Protein AF-A0A8J9X3Z3-F1 (afdb_monomer_lite)

Structure (mmCIF, N/CA/C/O backbone):
data_AF-A0A8J9X3Z3-F1
#
_entry.id   AF-A0A8J9X3Z3-F1
#
loop_
_atom_site.group_PDB
_atom_site.id
_atom_site.type_symbol
_atom_site.label_atom_id
_atom_site.label_alt_id
_atom_site.label_comp_id
_atom_site.label_asym_id
_atom_site.label_entity_id
_atom_site.label_seq_id
_atom_site.pdbx_PDB_ins_code
_atom_site.Cartn_x
_atom_site.Cartn_y
_atom_site.Cartn_z
_atom_site.occupancy
_atom_site.B_iso_or_equiv
_atom_site.auth_seq_id
_atom_site.auth_comp_id
_atom_site.auth_asym_id
_atom_site.auth_atom_id
_atom_site.pdbx_PDB_model_num
ATOM 1 N N . MET A 1 1 ? -15.025 27.162 -33.292 1.00 58.62 1 MET A N 1
ATOM 2 C CA . MET A 1 1 ? -15.613 25.809 -33.388 1.00 58.62 1 MET A CA 1
ATOM 3 C C . MET A 1 1 ? -14.513 24.912 -33.914 1.00 58.62 1 MET A C 1
ATOM 5 O O . MET A 1 1 ? -13.662 25.476 -34.585 1.00 58.62 1 MET A O 1
ATOM 9 N N . GLU A 1 2 ? -14.547 23.604 -33.618 1.00 55.16 2 GLU A N 1
ATOM 10 C CA . GLU A 1 2 ? -13.596 22.559 -34.080 1.00 55.16 2 GLU A CA 1
ATOM 11 C C . GLU A 1 2 ? -12.159 22.739 -33.504 1.00 55.16 2 GLU A C 1
ATOM 13 O O . GLU A 1 2 ? -11.510 23.748 -33.733 1.00 55.16 2 GLU A O 1
ATOM 18 N N . ASP A 1 3 ? -11.618 21.912 -32.599 1.00 43.38 3 ASP A N 1
ATOM 19 C CA . ASP A 1 3 ? -11.799 20.475 -32.386 1.00 43.38 3 ASP A CA 1
ATOM 20 C C . ASP A 1 3 ? -11.725 20.051 -30.911 1.00 43.38 3 ASP A C 1
ATOM 22 O O . ASP A 1 3 ? -10.864 20.461 -30.129 1.00 43.38 3 ASP A O 1
ATOM 26 N N . SER A 1 4 ? -12.646 19.160 -30.554 1.00 55.91 4 SER A N 1
ATOM 27 C CA . SER A 1 4 ? -12.674 18.389 -29.319 1.00 55.91 4 SER A CA 1
ATOM 28 C C . SER A 1 4 ? -11.536 17.361 -29.307 1.00 55.91 4 SER A C 1
ATOM 30 O O . SER A 1 4 ? -11.711 16.234 -29.764 1.00 55.91 4 SER A O 1
ATOM 32 N N . ILE A 1 5 ? -10.369 17.713 -28.760 1.00 57.38 5 ILE A N 1
ATOM 33 C CA . ILE A 1 5 ? -9.361 16.707 -28.393 1.00 57.38 5 ILE A CA 1
ATOM 34 C C . ILE A 1 5 ? -9.826 16.051 -27.091 1.00 57.38 5 ILE A C 1
ATOM 36 O O . ILE A 1 5 ? -9.961 16.694 -26.052 1.00 57.38 5 ILE A O 1
ATOM 40 N N . GLY A 1 6 ? -10.169 14.771 -27.221 1.00 49.69 6 GLY A N 1
ATOM 41 C CA . GLY A 1 6 ? -10.875 13.961 -26.241 1.00 49.69 6 GLY A CA 1
ATOM 42 C C . GLY A 1 6 ? -10.232 13.906 -24.857 1.00 49.69 6 GLY A C 1
ATOM 43 O O . GLY A 1 6 ? -9.015 13.934 -24.684 1.00 49.69 6 GLY A O 1
ATOM 44 N N . TYR A 1 7 ? -11.108 13.792 -23.866 1.00 46.50 7 TYR A N 1
ATOM 45 C CA . TYR A 1 7 ? -10.787 13.598 -22.461 1.00 46.50 7 TYR A CA 1
ATOM 46 C C . TYR A 1 7 ? -9.815 12.424 -22.218 1.00 46.50 7 TYR A C 1
ATOM 48 O O . TYR A 1 7 ? -10.085 11.278 -22.569 1.00 46.50 7 TYR A O 1
ATOM 56 N N . SER A 1 8 ? -8.717 12.752 -21.529 1.00 54.75 8 SER A N 1
ATOM 57 C CA . S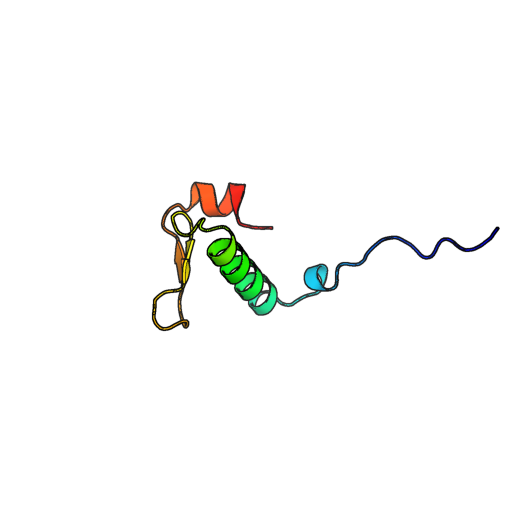ER A 1 8 ? -8.091 11.993 -20.435 1.00 54.75 8 SER A CA 1
ATOM 58 C C . SER A 1 8 ? -7.836 10.491 -20.635 1.00 54.75 8 SER A C 1
ATOM 60 O O . SER A 1 8 ? -8.489 9.643 -20.024 1.00 54.75 8 SER A O 1
ATOM 62 N N . GLN A 1 9 ? -6.774 10.142 -21.356 1.00 50.25 9 GLN A N 1
ATOM 63 C CA . GLN A 1 9 ? -6.037 8.921 -21.025 1.00 50.25 9 GLN A CA 1
ATOM 64 C C . GLN A 1 9 ? -5.119 9.266 -19.846 1.00 50.25 9 GLN A C 1
ATOM 66 O O . GLN A 1 9 ? -4.086 9.909 -20.023 1.00 50.25 9 GLN A O 1
ATOM 71 N N . SER A 1 10 ? -5.527 8.918 -18.621 1.00 61.50 10 SER A N 1
ATOM 72 C CA . SER A 1 10 ? -4.604 8.942 -17.482 1.00 61.50 10 SER A CA 1
ATOM 73 C C . SER A 1 10 ? -3.419 8.035 -17.836 1.00 61.50 10 SER A C 1
ATOM 75 O O . SER A 1 10 ? -3.660 6.862 -18.142 1.00 61.50 10 SER A O 1
ATOM 77 N N . PRO A 1 11 ? -2.160 8.515 -17.794 1.00 63.31 11 PRO A N 1
ATOM 78 C CA . PRO A 1 11 ? -0.991 7.694 -18.130 1.00 63.31 11 PRO A CA 1
ATOM 79 C C . PRO A 1 11 ? -0.883 6.440 -17.245 1.00 63.31 11 PRO A C 1
ATOM 81 O O . PRO A 1 11 ? -0.189 5.487 -17.587 1.00 63.31 11 PRO A O 1
ATOM 84 N N . PHE A 1 12 ? -1.615 6.407 -16.129 1.00 71.00 12 PHE A N 1
ATOM 85 C CA . PHE A 1 12 ? -1.678 5.279 -15.214 1.00 71.00 12 PHE A CA 1
ATOM 86 C C . PHE A 1 12 ? -2.531 4.110 -15.714 1.00 71.00 12 PHE A C 1
ATO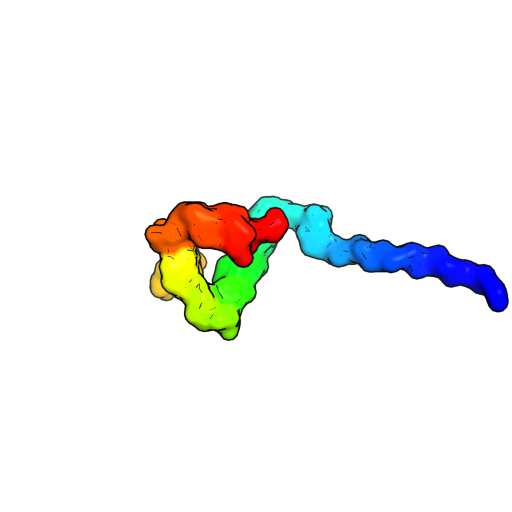M 88 O O . PHE A 1 12 ? -2.301 2.986 -15.273 1.00 71.00 12 PHE A O 1
ATOM 95 N N . ARG A 1 13 ? -3.477 4.308 -16.647 1.00 75.19 13 ARG A N 1
ATOM 96 C CA . ARG A 1 13 ? -4.277 3.189 -17.187 1.00 75.19 13 ARG A CA 1
ATOM 97 C C . ARG A 1 13 ? -3.416 2.191 -17.960 1.00 75.19 13 ARG A C 1
ATOM 99 O O . ARG A 1 13 ? -3.583 0.9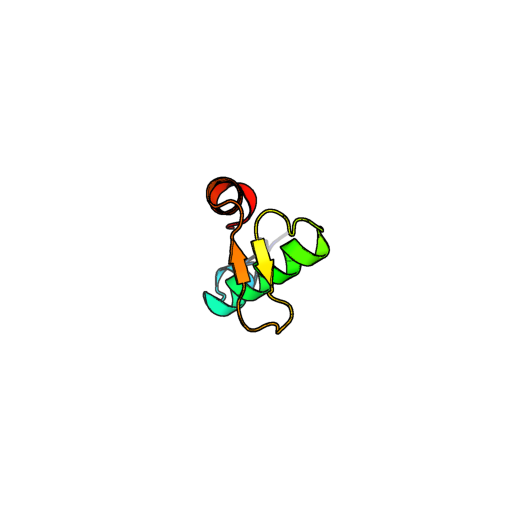86 -17.779 1.00 75.19 13 ARG A O 1
ATOM 106 N N . GLU A 1 14 ? -2.436 2.692 -18.702 1.00 86.50 14 GLU A N 1
ATOM 107 C CA . GLU A 1 14 ? -1.508 1.894 -19.516 1.00 86.50 14 GLU A CA 1
ATOM 108 C C . GLU A 1 14 ? -0.242 1.459 -18.752 1.00 86.50 14 GLU A C 1
ATOM 110 O O . GLU A 1 14 ? 0.624 0.777 -19.298 1.00 86.50 14 GLU A O 1
ATOM 115 N N . ALA A 1 15 ? -0.105 1.828 -17.472 1.00 88.69 15 ALA A N 1
ATOM 116 C CA . ALA A 1 15 ? 1.058 1.455 -16.674 1.00 88.69 15 ALA A CA 1
ATOM 117 C C . ALA A 1 15 ? 1.104 -0.058 -16.385 1.00 88.69 15 ALA A C 1
ATOM 119 O O . ALA A 1 15 ? 0.074 -0.729 -16.229 1.00 88.69 15 ALA A O 1
ATOM 120 N N . SER A 1 16 ? 2.321 -0.595 -16.264 1.00 93.06 16 SER A N 1
ATOM 121 C CA . SER A 1 16 ? 2.533 -1.988 -15.871 1.00 93.06 16 SER A CA 1
ATOM 122 C C . SER A 1 16 ? 2.069 -2.229 -14.433 1.00 93.06 16 SER A C 1
ATOM 124 O O . SER A 1 16 ? 2.030 -1.315 -13.605 1.00 93.06 16 SER A O 1
ATOM 126 N N . PHE A 1 17 ? 1.731 -3.482 -14.123 1.00 90.44 17 PHE A N 1
ATOM 127 C CA . PHE A 1 17 ? 1.265 -3.861 -12.790 1.00 90.44 17 PHE A CA 1
ATOM 128 C C . PHE A 1 17 ? 2.196 -3.388 -11.651 1.00 90.44 17 PHE A C 1
ATOM 130 O O . PHE A 1 17 ? 1.684 -2.775 -10.717 1.00 90.44 17 PHE A O 1
ATOM 137 N N . PRO A 1 18 ? 3.537 -3.552 -11.720 1.00 92.38 18 PRO A N 1
ATOM 138 C CA . PRO A 1 18 ? 4.422 -3.081 -10.651 1.00 92.38 18 PRO A CA 1
ATOM 139 C C . PRO A 1 18 ? 4.352 -1.569 -10.404 1.00 92.38 18 PRO A C 1
ATOM 141 O O . PRO A 1 18 ? 4.433 -1.134 -9.260 1.00 92.38 18 PRO A O 1
ATOM 144 N N . VAL A 1 19 ? 4.170 -0.768 -11.460 1.00 92.25 19 VAL A N 1
ATOM 145 C CA . VAL A 1 19 ? 4.059 0.695 -11.343 1.00 92.25 19 VAL A CA 1
ATOM 146 C C . VAL A 1 19 ? 2.742 1.080 -10.670 1.00 92.25 19 VAL A C 1
ATOM 148 O O . VAL A 1 19 ? 2.739 1.905 -9.759 1.00 92.25 19 VAL A O 1
ATOM 151 N N . LYS A 1 20 ? 1.635 0.441 -11.069 1.00 91.31 20 LYS A N 1
ATOM 152 C CA . LYS A 1 20 ? 0.315 0.641 -10.448 1.00 91.31 20 LYS A CA 1
ATOM 153 C C . LYS A 1 20 ? 0.329 0.262 -8.968 1.00 91.31 20 LYS A C 1
ATOM 155 O O . LYS A 1 20 ? -0.153 1.027 -8.141 1.00 91.31 20 LYS A O 1
ATOM 160 N N . LEU A 1 21 ? 0.926 -0.886 -8.645 1.00 92.00 21 LEU A N 1
ATOM 161 C CA . LEU A 1 21 ? 1.060 -1.376 -7.276 1.00 92.00 21 LEU A CA 1
ATOM 162 C C . LEU A 1 21 ? 1.866 -0.407 -6.408 1.00 92.00 21 LEU A C 1
ATOM 164 O O . LEU A 1 21 ? 1.420 -0.053 -5.323 1.00 92.00 21 LEU A O 1
ATOM 168 N N . HIS A 1 22 ? 3.025 0.050 -6.889 1.00 92.06 22 HIS A N 1
ATOM 169 C CA . HIS A 1 22 ? 3.843 1.000 -6.139 1.00 92.06 22 HIS A CA 1
ATOM 170 C C . HIS A 1 22 ? 3.089 2.306 -5.878 1.00 92.06 22 HIS A C 1
ATOM 172 O O . HIS A 1 22 ? 3.095 2.793 -4.754 1.00 92.06 22 HIS A O 1
ATOM 178 N N . HIS A 1 23 ? 2.429 2.865 -6.897 1.00 90.88 23 HIS A N 1
ATOM 179 C CA . HIS A 1 23 ? 1.647 4.089 -6.737 1.00 90.88 23 HIS A CA 1
ATOM 180 C C . HIS A 1 23 ? 0.515 3.911 -5.719 1.00 90.88 23 HIS A C 1
ATOM 182 O O . HIS A 1 23 ? 0.371 4.740 -4.830 1.00 90.88 23 HIS A O 1
ATOM 188 N N . MET A 1 24 ? -0.259 2.826 -5.818 1.00 92.38 24 MET A N 1
ATOM 189 C CA . MET A 1 24 ? -1.344 2.529 -4.876 1.00 92.38 24 MET A CA 1
ATOM 190 C C . MET A 1 24 ? -0.833 2.439 -3.431 1.00 92.38 24 MET A C 1
ATOM 192 O O . MET A 1 24 ? -1.402 3.073 -2.548 1.00 92.38 24 MET A O 1
ATOM 196 N N . LEU A 1 25 ? 0.282 1.742 -3.195 1.00 92.50 25 LEU A N 1
ATOM 197 C CA . LEU A 1 25 ? 0.862 1.632 -1.855 1.00 92.50 25 LEU A CA 1
ATOM 198 C C . LEU A 1 25 ? 1.375 2.981 -1.319 1.00 92.50 25 LEU A C 1
ATOM 200 O O . LEU A 1 25 ? 1.241 3.243 -0.128 1.00 92.50 25 LEU A O 1
ATOM 204 N N . THR A 1 26 ? 1.927 3.848 -2.176 1.00 91.50 26 THR A N 1
ATOM 205 C CA . THR A 1 26 ? 2.329 5.213 -1.789 1.00 91.50 26 THR A CA 1
ATOM 206 C C . THR A 1 26 ? 1.121 6.078 -1.420 1.00 91.50 26 THR A C 1
ATOM 208 O O . THR A 1 26 ? 1.152 6.740 -0.388 1.00 91.50 26 THR A O 1
ATOM 211 N N . SER A 1 27 ? 0.038 6.037 -2.203 1.00 89.94 27 SER A N 1
ATOM 212 C CA . SER A 1 27 ? -1.178 6.808 -1.907 1.00 89.94 27 SER A CA 1
ATOM 213 C C . SER A 1 27 ? -1.816 6.397 -0.574 1.00 89.94 27 SER A C 1
ATOM 215 O O . SER A 1 27 ? -2.178 7.256 0.223 1.00 89.94 27 SER A O 1
ATOM 217 N N . VAL A 1 28 ? -1.873 5.093 -0.275 1.00 89.75 28 VAL A N 1
ATOM 218 C CA . VAL A 1 28 ? -2.402 4.589 1.008 1.00 89.75 28 VAL A CA 1
ATOM 219 C C . VAL A 1 28 ? -1.597 5.099 2.212 1.00 89.75 28 VAL A C 1
ATOM 221 O O . VAL A 1 28 ? -2.174 5.399 3.261 1.00 89.75 28 VAL A O 1
ATOM 224 N N . GLU A 1 29 ? -0.270 5.213 2.086 1.00 87.62 29 GLU A N 1
ATOM 225 C CA . GLU A 1 29 ? 0.564 5.789 3.146 1.00 87.62 29 GLU A CA 1
ATOM 226 C C . GLU A 1 29 ? 0.296 7.281 3.364 1.00 87.62 29 GLU A C 1
ATOM 228 O O . GLU A 1 29 ? 0.225 7.709 4.516 1.00 87.62 29 GLU A O 1
ATOM 233 N N . GLU A 1 30 ? 0.135 8.054 2.286 1.00 89.00 30 GLU A N 1
ATOM 234 C CA . GLU A 1 30 ? -0.145 9.497 2.334 1.00 89.00 30 GLU A CA 1
ATOM 235 C C . GLU A 1 30 ? -1.520 9.804 2.944 1.00 89.00 30 GLU A C 1
ATOM 237 O O . GLU A 1 30 ? -1.678 10.782 3.675 1.00 89.00 30 GLU A O 1
ATOM 242 N N . GLU A 1 31 ? -2.504 8.939 2.698 1.00 86.94 31 GLU A N 1
ATOM 243 C CA . GLU A 1 31 ? -3.861 9.033 3.248 1.00 86.94 31 GLU A CA 1
ATOM 244 C C . GLU A 1 31 ? -3.964 8.546 4.707 1.00 86.94 31 GLU A C 1
ATOM 246 O O . GLU A 1 31 ? -5.047 8.561 5.295 1.00 86.94 31 GLU A O 1
ATOM 251 N N . CYS A 1 32 ? -2.848 8.124 5.318 1.00 78.38 32 CYS A N 1
ATOM 252 C CA . CYS A 1 32 ? -2.788 7.530 6.659 1.00 78.38 32 CYS A CA 1
ATOM 253 C C . CYS A 1 32 ? -3.661 6.268 6.824 1.00 78.38 32 CYS A C 1
ATOM 255 O O . CYS A 1 32 ? -4.012 5.904 7.948 1.00 78.38 32 CYS A O 1
ATOM 257 N N . ASN A 1 33 ? -3.974 5.554 5.736 1.00 78.38 33 ASN A N 1
ATOM 258 C CA . ASN A 1 33 ? -4.837 4.367 5.750 1.00 78.38 33 ASN A CA 1
ATOM 259 C C . ASN A 1 33 ? -4.040 3.047 5.847 1.00 78.38 33 ASN A C 1
ATOM 261 O O . ASN A 1 33 ? -4.391 2.011 5.282 1.00 78.38 33 ASN A O 1
ATOM 265 N N . GLN A 1 34 ? -2.943 3.074 6.607 1.00 82.38 34 GLN A N 1
ATOM 266 C CA . GLN A 1 34 ? -1.998 1.957 6.751 1.00 82.38 34 GLN A CA 1
ATOM 267 C C . GLN A 1 34 ? -2.573 0.740 7.504 1.00 82.38 34 GLN A C 1
ATOM 269 O O . GLN A 1 34 ? -1.896 -0.278 7.636 1.00 82.38 34 GLN A O 1
ATOM 274 N N . GLY A 1 35 ? -3.807 0.837 8.015 1.00 91.06 35 GLY A N 1
ATOM 275 C CA . GLY A 1 35 ? -4.512 -0.257 8.688 1.00 91.06 35 GLY A CA 1
ATOM 276 C C . GLY A 1 35 ? -5.060 -1.330 7.743 1.00 91.06 35 GLY A C 1
ATOM 277 O O . GLY A 1 35 ? -5.393 -2.411 8.215 1.00 91.06 35 GLY A O 1
ATOM 278 N N . ILE A 1 36 ? -5.135 -1.059 6.433 1.00 94.19 36 ILE A N 1
ATOM 279 C CA . ILE A 1 36 ? -5.607 -2.012 5.413 1.00 94.19 36 ILE A CA 1
ATOM 280 C C . ILE A 1 36 ? -4.420 -2.695 4.731 1.00 94.19 36 ILE A C 1
ATOM 282 O O . ILE A 1 36 ? -4.340 -3.924 4.665 1.00 94.19 36 ILE A O 1
ATOM 286 N N . VAL A 1 37 ? -3.466 -1.894 4.256 1.00 94.94 37 VAL A N 1
ATOM 287 C CA . VAL A 1 37 ? -2.218 -2.342 3.636 1.00 94.94 37 VAL A CA 1
ATOM 288 C C . VAL A 1 37 ? -1.107 -1.340 3.944 1.00 94.94 37 VAL A C 1
ATOM 290 O O . VAL A 1 37 ? -1.355 -0.138 3.996 1.00 94.94 37 VAL A O 1
ATOM 293 N N . SER A 1 38 ? 0.124 -1.809 4.148 1.00 94.75 38 SER A N 1
ATOM 294 C CA . SER A 1 38 ? 1.271 -0.913 4.337 1.00 94.75 38 SER A CA 1
ATOM 295 C C . SER A 1 38 ? 2.580 -1.497 3.828 1.00 94.75 38 SER A C 1
ATOM 297 O O . SER A 1 38 ? 2.773 -2.721 3.787 1.00 94.75 38 SER A O 1
ATOM 299 N N . TRP A 1 39 ? 3.514 -0.613 3.472 1.00 94.69 39 TRP A N 1
ATOM 300 C CA . TRP A 1 39 ? 4.901 -1.008 3.289 1.00 94.69 39 TRP A CA 1
ATOM 301 C C . TRP A 1 39 ? 5.493 -1.506 4.607 1.00 94.69 39 TRP A C 1
ATOM 303 O O . TRP A 1 39 ? 5.230 -0.993 5.693 1.00 94.69 39 TRP A O 1
ATOM 313 N N . GLN A 1 40 ? 6.351 -2.514 4.508 1.00 94.19 40 GLN A N 1
ATOM 314 C CA . GLN A 1 40 ? 7.203 -2.900 5.623 1.00 94.19 40 GLN A CA 1
ATOM 315 C C . GLN A 1 40 ? 8.344 -1.884 5.779 1.00 94.19 40 GLN A C 1
ATOM 317 O O . GLN A 1 40 ? 8.789 -1.335 4.770 1.00 94.19 40 GLN A O 1
ATOM 322 N N . PRO A 1 41 ? 8.911 -1.689 6.987 1.00 91.81 41 PRO A N 1
ATOM 323 C CA . PRO A 1 41 ? 9.909 -0.641 7.253 1.00 91.81 41 PRO A CA 1
ATOM 324 C C . PRO A 1 41 ? 11.139 -0.640 6.332 1.00 91.81 41 PRO A C 1
ATOM 326 O O . PRO A 1 41 ? 11.814 0.371 6.182 1.00 91.81 41 PRO A O 1
ATOM 329 N N . HIS A 1 42 ? 11.456 -1.779 5.715 1.00 92.81 42 HIS A N 1
ATOM 330 C CA . HIS A 1 42 ? 12.564 -1.907 4.770 1.00 92.81 42 HIS A CA 1
ATOM 331 C C . HIS A 1 42 ? 12.197 -1.565 3.308 1.00 92.81 42 HIS A C 1
ATOM 333 O O . HIS A 1 42 ? 13.066 -1.670 2.449 1.00 92.81 42 HIS A O 1
ATOM 339 N N . GLY A 1 43 ? 10.932 -1.266 2.984 1.00 89.69 43 GLY A N 1
ATOM 340 C CA . GLY A 1 43 ? 10.479 -0.796 1.662 1.00 89.69 43 GLY A CA 1
ATOM 341 C C . GLY A 1 43 ? 10.544 -1.814 0.514 1.00 89.69 43 GLY A C 1
ATOM 342 O O . GLY A 1 43 ? 10.604 -1.432 -0.647 1.00 89.69 43 GLY A O 1
ATOM 343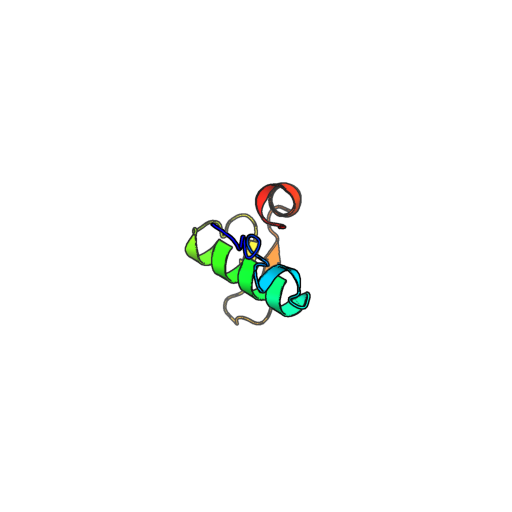 N N . ARG A 1 44 ? 10.588 -3.121 0.810 1.00 92.38 44 ARG A N 1
ATOM 344 C CA . ARG A 1 44 ? 10.745 -4.194 -0.213 1.00 92.38 44 ARG A CA 1
ATOM 345 C C . ARG A 1 44 ? 9.586 -5.184 -0.263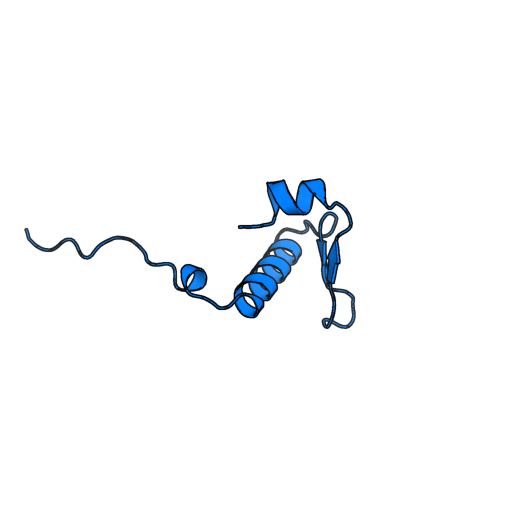 1.00 92.38 44 ARG A C 1
ATOM 347 O O . ARG A 1 44 ? 9.563 -6.064 -1.114 1.00 92.38 44 ARG A O 1
ATOM 354 N N . ALA A 1 45 ? 8.678 -5.080 0.693 1.00 95.12 45 ALA A N 1
ATOM 355 C CA . ALA A 1 45 ? 7.498 -5.914 0.821 1.00 95.12 45 ALA A CA 1
ATOM 356 C C . ALA A 1 45 ? 6.403 -5.070 1.462 1.00 95.12 45 ALA A C 1
ATOM 358 O O . ALA A 1 45 ? 6.702 -4.093 2.152 1.00 95.12 45 ALA A O 1
ATOM 359 N N . PHE A 1 46 ? 5.162 -5.474 1.253 1.00 95.56 46 PHE A N 1
ATOM 360 C CA . PHE A 1 46 ? 3.987 -4.881 1.868 1.00 95.56 46 PHE A CA 1
ATOM 361 C C . PHE A 1 46 ? 3.180 -5.982 2.553 1.00 95.56 46 PHE A C 1
ATOM 363 O O . PHE A 1 46 ? 3.302 -7.158 2.198 1.00 95.56 46 PHE A O 1
ATOM 370 N N . LEU A 1 47 ? 2.387 -5.603 3.548 1.00 96.00 47 LEU A N 1
ATOM 371 C CA . LEU A 1 47 ? 1.490 -6.509 4.255 1.00 96.00 47 LEU A CA 1
ATOM 372 C C . LEU A 1 47 ? 0.058 -6.016 4.091 1.00 96.00 47 LEU A C 1
ATOM 374 O O . LEU A 1 47 ? -0.203 -4.833 4.285 1.00 96.00 47 LEU A O 1
ATOM 378 N N . VAL A 1 48 ? -0.845 -6.929 3.740 1.00 96.19 48 VAL A N 1
ATOM 379 C CA . VAL A 1 48 ? -2.292 -6.693 3.733 1.00 96.19 48 VAL A CA 1
ATOM 380 C C . VAL A 1 48 ? -2.840 -7.206 5.062 1.00 96.19 48 VAL A C 1
ATOM 382 O O . VAL A 1 48 ? -2.691 -8.389 5.368 1.00 96.19 48 VAL A O 1
ATOM 385 N N . PHE A 1 49 ? -3.423 -6.316 5.859 1.00 96.00 49 PHE A N 1
ATOM 386 C CA . PHE A 1 49 ? -3.994 -6.625 7.173 1.00 96.00 49 PHE A CA 1
ATOM 387 C C . PHE A 1 49 ? -5.475 -6.994 7.073 1.00 96.00 49 PHE A C 1
ATOM 389 O O . PHE A 1 49 ? -5.934 -7.876 7.796 1.00 96.00 49 PHE A O 1
ATOM 396 N N . ASP A 1 50 ? -6.191 -6.343 6.154 1.00 95.31 50 ASP A N 1
ATOM 397 C CA . ASP A 1 50 ? -7.600 -6.588 5.862 1.00 95.31 50 ASP A CA 1
ATOM 398 C C . ASP A 1 50 ? -7.770 -6.826 4.360 1.00 95.31 50 ASP A C 1
ATOM 400 O O . ASP A 1 50 ? -7.658 -5.915 3.540 1.00 95.31 50 ASP A O 1
ATOM 404 N N . ILE A 1 51 ? -7.997 -8.088 3.998 1.00 95.81 51 ILE A N 1
ATOM 405 C CA . ILE A 1 51 ? -8.121 -8.507 2.601 1.00 95.81 51 ILE A CA 1
ATOM 406 C C . ILE A 1 51 ? -9.418 -7.973 1.985 1.00 95.81 51 ILE A C 1
ATOM 408 O O . ILE A 1 51 ? -9.419 -7.611 0.810 1.00 95.81 51 ILE A O 1
ATOM 412 N N . GLU A 1 52 ? -10.511 -7.918 2.750 1.00 96.06 52 GLU A N 1
ATOM 413 C CA . GLU A 1 52 ? -11.803 -7.472 2.227 1.00 96.06 52 GLU A CA 1
ATOM 414 C C . GLU A 1 52 ? -11.771 -5.971 1.943 1.00 96.06 52 GLU A C 1
ATOM 416 O O . GLU A 1 52 ? -12.105 -5.555 0.833 1.00 96.06 52 GLU A O 1
ATOM 421 N N . ALA A 1 53 ? -11.288 -5.171 2.895 1.00 93.56 53 ALA A N 1
ATOM 422 C CA . ALA A 1 53 ? -11.131 -3.732 2.701 1.00 93.56 53 ALA A CA 1
ATOM 423 C C . ALA A 1 53 ? -10.099 -3.417 1.602 1.00 93.56 53 ALA A C 1
ATOM 425 O O . ALA A 1 53 ? -10.299 -2.519 0.789 1.00 93.56 53 ALA A O 1
ATOM 426 N N . PHE A 1 54 ? -9.020 -4.201 1.491 1.00 94.25 54 PHE A N 1
ATOM 427 C CA . PHE A 1 54 ? -8.043 -4.024 0.414 1.00 94.25 54 PHE A CA 1
ATOM 428 C C . PHE A 1 54 ? -8.671 -4.195 -0.975 1.00 94.25 54 PHE A C 1
ATOM 430 O O . PHE A 1 54 ? -8.418 -3.394 -1.874 1.00 94.25 54 PHE A O 1
ATOM 437 N N . VAL A 1 55 ? -9.505 -5.221 -1.157 1.00 94.12 55 VAL A N 1
ATOM 438 C CA . VAL A 1 55 ? -10.151 -5.492 -2.448 1.00 94.12 55 VAL A CA 1
ATOM 439 C C . VAL A 1 55 ? -11.242 -4.472 -2.770 1.00 94.12 55 VAL A C 1
ATOM 441 O O . VAL A 1 55 ? -11.353 -4.074 -3.926 1.00 94.12 55 VAL A O 1
ATOM 444 N N . ASN A 1 56 ? -12.038 -4.064 -1.780 1.00 94.19 56 ASN A N 1
ATOM 445 C CA . ASN A 1 56 ? -13.193 -3.194 -2.004 1.00 94.19 56 ASN A CA 1
ATOM 446 C C . ASN A 1 56 ? -12.83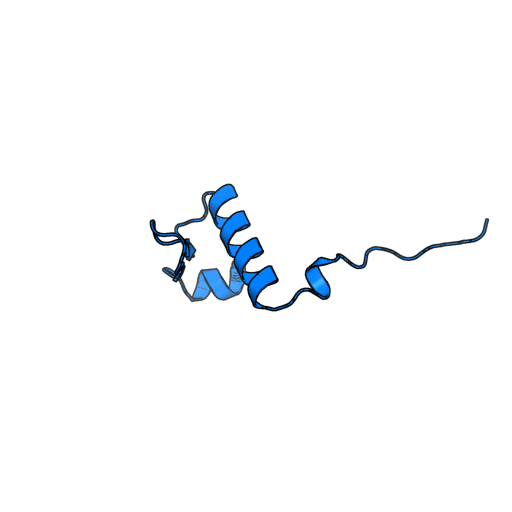8 -1.701 -2.053 1.00 94.19 56 ASN A C 1
ATOM 448 O O . ASN A 1 56 ? -13.476 -0.963 -2.801 1.00 94.19 56 ASN A O 1
ATOM 452 N N . ASP A 1 57 ? -11.835 -1.274 -1.278 1.00 91.06 57 ASP A N 1
ATOM 453 C CA . ASP A 1 57 ? -11.592 0.148 -1.007 1.00 91.06 57 ASP A CA 1
ATOM 454 C C . ASP A 1 57 ? -10.230 0.653 -1.516 1.00 91.06 57 ASP A C 1
ATOM 456 O O . ASP A 1 57 ? -10.055 1.860 -1.671 1.00 91.06 57 ASP A O 1
ATOM 460 N N . VAL A 1 58 ? -9.257 -0.236 -1.773 1.00 90.06 58 VAL A N 1
ATOM 461 C CA . VAL A 1 58 ? -7.875 0.153 -2.138 1.00 90.06 58 VAL A CA 1
ATOM 462 C C . VAL A 1 58 ? -7.497 -0.218 -3.574 1.00 90.06 58 VAL A C 1
ATOM 464 O O . VAL A 1 58 ? -6.787 0.542 -4.238 1.00 90.06 58 VAL A O 1
ATOM 467 N N . LEU A 1 59 ? -7.911 -1.390 -4.066 1.00 87.00 59 LEU A N 1
ATOM 468 C CA . LEU A 1 59 ? -7.629 -1.774 -5.450 1.00 87.00 59 LEU A CA 1
ATOM 469 C C . LEU A 1 59 ? -8.360 -0.836 -6.440 1.00 87.00 59 LEU A C 1
ATOM 471 O O . LEU A 1 59 ? -9.540 -0.557 -6.243 1.00 87.00 59 LEU A O 1
ATOM 475 N N . PRO A 1 60 ? -7.673 -0.347 -7.494 1.00 73.88 60 PRO A N 1
ATOM 476 C CA . PRO A 1 60 ? -8.254 0.552 -8.495 1.00 73.88 60 PRO A CA 1
ATOM 477 C C . PRO A 1 60 ? -9.188 -0.134 -9.500 1.00 73.88 60 PRO A C 1
ATOM 479 O O . PRO A 1 60 ? -9.021 -1.352 -9.749 1.00 73.88 60 PRO A O 1
#

Radius of gyration: 15.55 Å; chains: 1; bounding box: 28×34×43 Å

Secondary structure (DSSP, 8-state):
----------TTTTS-HHHHHHHHHHHHHHTT-TTTEEE-TTSS-EEES-HHHIIIII--

Organism: Phaeodactylum tricornutum (NCBI:txid2850)

Foldseek 3Di:
DDDDPDDDPDPLVPDDPVVVVVVLQVVCVVVVVPCQKHADPVRPDMDGNNPVCCVPPRDD

Sequence (60 aa):
MEDSIGYSQSPFREASFPVKLHHMLTSVEEECNQGIVSWQPHGRAFLVFDIEAFVNDVLP

InterPro domains:
  IPR000232 Heat shock factor (HSF)-type, DNA-binding [PF00447] (17-60)
  IPR036388 Winged helix-like DNA-binding domain superfamily [G3DSA:1.10.10.10] (10-60)

pLDDT: mean 83.76, std 15.18, range [43.38, 96.19]